Protein AF-A0A920MHI3-F1 (afdb_monomer_lite)

Secondary structure (DSSP, 8-state):
-------------EEEEEEE-SSSS-EEEEEETTS-EEE-S---TTSEEEEEEES---TTHHHHHHHHHHHHTTSTT--GGGEEEEEESS-EEEEETTEEEEEESSSSHHHHHHHHHHHHHTS---EEEE-------

Radius of gyration: 17.07 Å; chains: 1; bounding box: 38×56×60 Å

Sequence (137 aa):
MPSKLEIKIKLYEQVAEISDLRGSQPKLSVLYKNLYIAESIDASKNTLSVTIVNGPVDNGFNGEVVALFMTLSNFDDINTGSLKLTHLGTSVIGYYKDTEILFGSPIDLSTKAAAVGELLSEGSCQGTVRFVSTNSL

pLDDT: mean 90.49, std 10.78, range [35.41, 98.38]

Foldseek 3Di:
DDPDDDDDDDDFDFAEWEWEPCDPDTFTWTATLVRDIDRDPDDDLQHEYEYENDEDDDPCLSVLSSLLRVLLVVQPPDRNSQWYWYHPHQFIWIDRPQEIEGRGGSPPSNVVSNVVNVVVNVDDDHYYHYDDDPPDD

Structure (mmCIF, N/CA/C/O backbone):
data_AF-A0A920MHI3-F1
#
_entry.id   AF-A0A920MHI3-F1
#
loop_
_atom_site.group_PDB
_atom_site.id
_atom_site.type_symbol
_atom_site.label_atom_id
_atom_site.label_alt_id
_atom_site.label_comp_id
_atom_site.label_asym_id
_atom_site.label_entity_id
_atom_site.label_seq_id
_atom_site.pdbx_PDB_ins_code
_atom_site.Cartn_x
_atom_site.Cartn_y
_atom_site.Cartn_z
_atom_site.occupancy
_atom_site.B_iso_or_equiv
_atom_site.auth_seq_id
_atom_site.auth_comp_id
_atom_site.auth_asym_id
_atom_site.auth_atom_id
_atom_site.pdbx_PDB_model_num
ATOM 1 N N . MET A 1 1 ? -9.127 29.005 -42.806 1.00 57.16 1 MET A N 1
ATOM 2 C CA . MET A 1 1 ? -8.023 28.429 -42.001 1.00 57.16 1 MET A CA 1
ATOM 3 C C . MET A 1 1 ? -8.621 27.721 -40.792 1.00 57.16 1 MET A C 1
ATOM 5 O O . MET A 1 1 ? -9.550 28.288 -40.227 1.00 57.16 1 MET A O 1
ATOM 9 N N . PRO A 1 2 ? -8.159 26.520 -40.397 1.0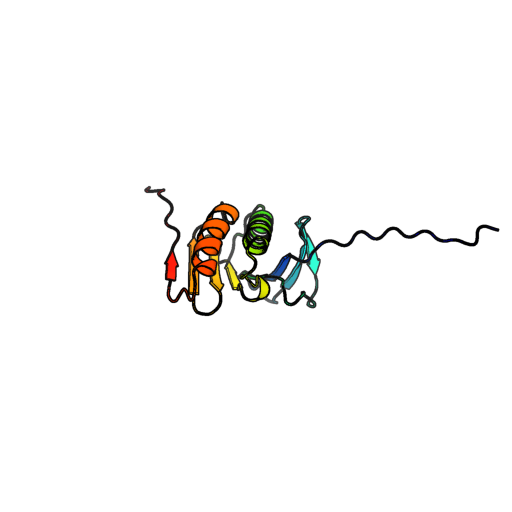0 73.31 2 PRO A N 1
ATOM 10 C CA . PRO A 1 2 ? -8.620 25.891 -39.165 1.00 73.31 2 PRO A CA 1
ATOM 11 C C . PRO A 1 2 ? -7.935 26.573 -37.971 1.00 73.31 2 PRO A C 1
ATOM 13 O O . PRO A 1 2 ? -6.713 26.648 -37.912 1.00 73.31 2 PRO A O 1
ATOM 16 N N . SER A 1 3 ? -8.728 27.119 -37.051 1.00 81.81 3 SER A N 1
ATOM 17 C CA . SER A 1 3 ? -8.274 27.928 -35.907 1.00 81.81 3 SER A CA 1
ATOM 18 C C . SER A 1 3 ? -8.480 27.232 -34.557 1.00 81.81 3 SER A C 1
ATOM 20 O O . SER A 1 3 ? -8.508 27.889 -33.518 1.00 81.81 3 SER A O 1
ATOM 22 N N . LYS A 1 4 ? -8.694 25.912 -34.563 1.00 80.31 4 LYS A N 1
ATOM 23 C CA . LYS A 1 4 ? -8.961 25.121 -33.359 1.00 80.31 4 LYS A CA 1
ATOM 24 C C . LYS A 1 4 ? -8.023 23.926 -33.284 1.00 80.31 4 LYS A C 1
ATOM 26 O O . LYS A 1 4 ? -7.896 23.174 -34.245 1.00 80.31 4 LYS A O 1
ATOM 31 N N . LEU A 1 5 ? -7.414 23.771 -32.114 1.00 84.25 5 LEU A N 1
ATOM 32 C CA . LEU A 1 5 ? -6.689 22.584 -31.693 1.00 84.25 5 LEU A CA 1
ATOM 33 C C . LEU A 1 5 ? -7.545 21.879 -30.639 1.00 84.25 5 LEU A C 1
ATOM 35 O O . LEU A 1 5 ? -7.835 22.459 -29.595 1.00 84.25 5 LEU A O 1
ATOM 39 N N . GLU A 1 6 ? -7.960 20.648 -30.917 1.00 87.00 6 GLU A N 1
ATOM 40 C CA . GLU A 1 6 ? -8.641 19.803 -29.937 1.00 87.00 6 GLU A CA 1
ATOM 41 C C . GLU A 1 6 ? -7.626 18.878 -29.265 1.00 87.00 6 GLU A C 1
ATOM 43 O O . GLU A 1 6 ? -6.955 18.090 -29.930 1.00 87.00 6 GLU A O 1
ATOM 48 N N . ILE A 1 7 ? -7.527 18.963 -27.937 1.00 87.56 7 ILE A N 1
ATOM 49 C CA . ILE A 1 7 ? -6.668 18.103 -27.117 1.00 87.56 7 ILE A CA 1
ATOM 50 C C . ILE A 1 7 ? -7.567 17.263 -26.209 1.00 87.56 7 ILE A C 1
ATOM 52 O O . ILE A 1 7 ? -8.434 17.797 -25.521 1.00 87.56 7 ILE A O 1
ATOM 56 N N . LYS A 1 8 ? -7.348 15.944 -26.184 1.00 85.62 8 LYS A N 1
ATOM 57 C CA . LYS A 1 8 ? -8.003 15.018 -25.248 1.00 85.62 8 LYS A CA 1
ATOM 58 C C . LYS A 1 8 ? -6.971 14.481 -24.267 1.00 85.62 8 LYS A C 1
ATOM 60 O O . LYS A 1 8 ? -6.075 13.742 -24.664 1.00 85.62 8 LYS A O 1
ATOM 65 N N . ILE A 1 9 ? -7.117 14.834 -22.995 1.00 83.56 9 ILE A N 1
ATOM 66 C CA . ILE A 1 9 ? -6.241 14.384 -21.909 1.00 83.56 9 ILE A CA 1
ATOM 67 C C . ILE A 1 9 ? -7.005 13.355 -21.076 1.00 83.56 9 ILE A C 1
ATOM 69 O O . ILE A 1 9 ? -8.143 13.601 -20.681 1.00 83.56 9 ILE A O 1
ATOM 73 N N . LYS A 1 10 ? -6.388 12.197 -20.819 1.00 80.69 10 LYS A N 1
ATOM 74 C CA . LYS A 1 10 ? -6.887 11.205 -19.860 1.00 80.69 10 LYS A CA 1
ATOM 75 C C . LYS A 1 10 ? -6.026 11.275 -18.610 1.00 80.69 10 LYS A C 1
ATOM 77 O O . LYS A 1 10 ? -4.827 11.027 -18.684 1.00 80.69 10 LYS A O 1
ATOM 82 N N . LEU A 1 11 ? -6.644 11.618 -17.488 1.00 82.94 11 LEU A N 1
ATOM 83 C CA . LEU A 1 11 ? -5.997 11.621 -16.184 1.00 82.94 11 LEU A CA 1
ATOM 84 C C . LEU A 1 11 ? -6.369 10.332 -15.459 1.00 82.94 11 LEU A C 1
ATOM 86 O O . LEU A 1 11 ? -7.534 9.935 -15.455 1.00 82.94 11 LEU A O 1
ATOM 90 N N . TYR A 1 12 ? -5.370 9.685 -14.873 1.00 87.31 12 TYR A N 1
ATOM 91 C CA . TYR A 1 12 ? -5.561 8.523 -14.020 1.00 87.31 12 TYR A CA 1
ATOM 92 C C . TYR A 1 12 ? -5.285 8.920 -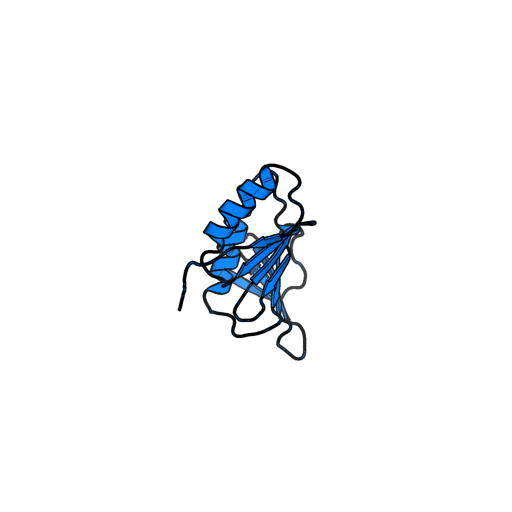12.578 1.00 87.31 12 TYR A C 1
ATOM 94 O O . TYR A 1 12 ? -4.402 9.730 -12.300 1.00 87.31 12 TYR A O 1
ATOM 102 N N . GLU A 1 13 ? -6.063 8.346 -11.672 1.00 93.19 13 GLU A N 1
ATOM 103 C CA . GLU A 1 13 ? -5.894 8.529 -10.239 1.00 93.19 13 GLU A CA 1
ATOM 104 C C . GLU A 1 13 ? -4.551 7.949 -9.784 1.00 93.19 13 GLU A C 1
ATOM 106 O O . GLU A 1 13 ? -4.177 6.838 -10.181 1.00 93.19 13 GLU A O 1
ATOM 111 N N . GLN A 1 14 ? -3.829 8.722 -8.974 1.00 95.62 14 GLN A N 1
ATOM 112 C CA . GLN A 1 14 ? -2.647 8.238 -8.276 1.00 95.62 14 GLN A CA 1
ATOM 113 C C . GLN A 1 14 ? -3.105 7.369 -7.108 1.00 95.62 14 GLN A C 1
ATOM 115 O O . GLN A 1 14 ? -3.983 7.763 -6.347 1.00 95.62 14 GLN A O 1
ATOM 120 N N . VAL A 1 15 ? -2.502 6.196 -6.983 1.00 96.94 15 VAL A N 1
ATOM 121 C CA . VAL A 1 15 ? -2.879 5.173 -6.010 1.00 96.94 15 VAL A CA 1
ATOM 122 C C . VAL A 1 15 ? -1.856 5.094 -4.890 1.00 96.94 15 VAL A C 1
ATOM 124 O O . VAL A 1 15 ? -2.225 5.138 -3.719 1.00 96.94 15 VAL A O 1
ATOM 127 N N . ALA A 1 16 ? -0.575 4.991 -5.249 1.00 97.50 16 ALA A N 1
ATOM 128 C CA . ALA A 1 16 ? 0.497 4.793 -4.287 1.00 97.50 16 ALA A CA 1
ATOM 129 C C . ALA A 1 16 ? 1.743 5.600 -4.636 1.00 97.50 16 ALA A C 1
ATOM 131 O O . ALA A 1 16 ? 2.127 5.681 -5.802 1.00 97.50 16 ALA A O 1
ATOM 132 N N . GLU A 1 17 ? 2.406 6.112 -3.610 1.00 97.06 17 GLU A N 1
ATOM 133 C CA . GLU A 1 17 ? 3.811 6.493 -3.666 1.00 97.06 17 GLU A CA 1
ATOM 134 C C . GLU A 1 17 ? 4.657 5.275 -3.285 1.00 97.06 17 GLU A C 1
ATOM 136 O O . GLU A 1 17 ? 4.478 4.706 -2.210 1.00 97.06 17 GLU A O 1
ATOM 141 N N . ILE A 1 18 ? 5.568 4.857 -4.159 1.00 97.00 18 ILE A N 1
ATOM 142 C CA . ILE A 1 18 ? 6.449 3.709 -3.950 1.00 97.00 18 ILE A CA 1
ATOM 143 C C . ILE A 1 18 ? 7.880 4.205 -3.761 1.00 97.00 18 ILE A C 1
ATOM 145 O O . ILE A 1 18 ? 8.458 4.815 -4.662 1.00 97.00 18 ILE A O 1
ATOM 149 N N . SER A 1 19 ? 8.461 3.863 -2.613 1.00 96.50 19 SER A N 1
ATOM 150 C CA . SER A 1 19 ? 9.876 4.013 -2.290 1.00 96.50 19 SER A CA 1
ATOM 151 C C . SER A 1 19 ? 10.557 2.646 -2.299 1.00 96.50 19 SER A C 1
ATOM 153 O O . SER A 1 19 ? 10.353 1.829 -1.400 1.00 96.50 19 SER A O 1
ATOM 155 N N . ASP A 1 20 ? 11.347 2.366 -3.334 1.00 96.25 20 ASP A N 1
ATOM 156 C CA . ASP A 1 20 ? 12.133 1.134 -3.436 1.00 96.25 20 ASP A CA 1
ATOM 157 C C . ASP A 1 20 ? 13.543 1.354 -2.880 1.00 96.25 20 ASP A C 1
ATOM 159 O O . ASP A 1 20 ? 14.358 2.067 -3.471 1.00 96.25 20 ASP A O 1
ATOM 163 N N . LEU A 1 21 ? 13.816 0.735 -1.730 1.00 96.44 21 LEU A N 1
ATOM 164 C CA . LEU A 1 21 ? 15.060 0.857 -0.969 1.00 96.44 21 LEU A CA 1
ATOM 165 C C . LEU A 1 21 ? 16.025 -0.313 -1.199 1.00 96.44 21 LEU A C 1
ATOM 167 O O . LEU A 1 21 ? 17.056 -0.393 -0.537 1.00 96.44 21 LEU A O 1
ATOM 171 N N . ARG A 1 22 ? 15.716 -1.238 -2.116 1.00 93.94 22 ARG A N 1
ATOM 172 C CA . ARG A 1 22 ? 16.571 -2.413 -2.377 1.00 93.94 22 ARG A CA 1
ATOM 173 C C . ARG A 1 22 ? 17.867 -2.059 -3.113 1.00 93.94 22 ARG A C 1
ATOM 175 O O . ARG A 1 22 ? 18.811 -2.845 -3.112 1.00 93.94 22 ARG A O 1
ATOM 182 N N . GLY A 1 23 ? 17.894 -0.914 -3.794 1.00 88.38 23 GLY A N 1
ATOM 183 C CA . GLY A 1 23 ? 19.069 -0.397 -4.494 1.00 88.38 23 GLY A CA 1
ATOM 184 C C . GLY A 1 23 ? 19.985 0.435 -3.594 1.00 88.38 23 GLY A C 1
ATOM 185 O O . GLY A 1 23 ? 19.611 0.845 -2.502 1.00 88.38 23 GLY A O 1
ATOM 186 N N . SER A 1 24 ? 21.184 0.751 -4.088 1.00 87.69 24 SER A N 1
ATOM 187 C CA . SER A 1 24 ? 22.105 1.680 -3.411 1.00 87.69 24 SER A CA 1
ATOM 188 C C . SER A 1 24 ? 21.566 3.112 -3.327 1.00 87.69 24 SER A C 1
ATOM 190 O O . SER A 1 24 ? 21.966 3.867 -2.444 1.00 87.69 24 SER A O 1
ATOM 192 N N . GLN A 1 25 ? 20.668 3.485 -4.241 1.00 90.50 25 GLN A N 1
ATOM 193 C CA . GLN A 1 25 ? 19.914 4.732 -4.208 1.00 90.50 25 GLN A CA 1
ATOM 194 C C . GLN A 1 25 ? 18.412 4.419 -4.182 1.00 90.50 25 GLN A C 1
ATOM 196 O O . GLN A 1 25 ? 17.962 3.631 -5.023 1.00 90.50 25 GLN A O 1
ATOM 201 N N . PRO A 1 26 ? 17.644 5.030 -3.260 1.00 91.94 26 PRO A N 1
ATOM 202 C CA . PRO A 1 26 ? 16.191 4.922 -3.241 1.00 91.94 26 PRO A CA 1
ATOM 203 C C . PRO A 1 26 ? 15.575 5.350 -4.572 1.00 91.94 26 PRO A C 1
ATOM 205 O O . PRO A 1 26 ? 15.930 6.401 -5.109 1.00 91.94 26 PRO A O 1
ATOM 208 N N . LYS A 1 27 ? 14.631 4.560 -5.088 1.00 94.19 27 LYS A N 1
ATOM 209 C CA . LYS A 1 27 ? 13.824 4.940 -6.254 1.00 94.19 27 LYS A CA 1
ATOM 210 C C . LYS A 1 27 ? 12.428 5.337 -5.805 1.00 94.19 27 LYS A C 1
ATOM 212 O O . LYS A 1 27 ? 11.748 4.542 -5.163 1.00 94.19 27 LYS A O 1
ATOM 217 N N . LEU A 1 28 ? 12.018 6.547 -6.170 1.00 95.62 28 LEU A N 1
ATOM 218 C CA . LEU A 1 28 ? 10.692 7.085 -5.884 1.00 95.62 28 LEU A CA 1
ATOM 219 C C . LEU A 1 28 ? 9.842 7.052 -7.151 1.00 95.62 28 LEU A C 1
ATOM 221 O O . LEU A 1 28 ? 10.281 7.464 -8.228 1.00 95.62 28 LEU A O 1
ATOM 225 N N . SER A 1 29 ? 8.631 6.527 -7.029 1.00 96.06 29 SER A N 1
ATOM 226 C CA . SER A 1 29 ? 7.698 6.429 -8.144 1.00 96.06 29 SER A CA 1
ATOM 227 C C . SER A 1 29 ? 6.255 6.526 -7.676 1.00 96.06 29 SER A C 1
ATOM 229 O O . SER A 1 29 ? 5.941 6.250 -6.523 1.00 96.06 29 SER A O 1
ATOM 231 N N . VAL A 1 30 ? 5.367 6.901 -8.589 1.00 97.00 30 VAL A N 1
ATOM 232 C CA . VAL A 1 30 ? 3.927 6.952 -8.356 1.00 97.00 30 VAL A CA 1
ATOM 233 C C . VAL A 1 30 ? 3.255 5.877 -9.195 1.00 97.00 30 VAL A C 1
ATOM 235 O O . VAL A 1 30 ? 3.413 5.839 -10.418 1.00 97.00 30 VAL A O 1
ATOM 238 N N . LEU A 1 31 ? 2.488 5.021 -8.526 1.00 97.12 31 LEU A N 1
ATOM 239 C CA . LEU A 1 31 ? 1.619 4.026 -9.133 1.00 97.12 31 LEU A CA 1
ATOM 240 C C . LEU A 1 31 ? 0.248 4.640 -9.398 1.00 97.12 31 LEU A C 1
ATOM 242 O O . LEU A 1 31 ? -0.378 5.208 -8.503 1.00 97.12 31 LEU A O 1
ATOM 246 N N . TYR A 1 32 ? -0.236 4.479 -10.621 1.00 96.44 32 TYR A N 1
ATOM 247 C CA . TYR A 1 32 ? -1.555 4.920 -11.052 1.00 96.44 32 TYR A CA 1
ATOM 248 C C . TYR A 1 32 ? -2.536 3.750 -11.101 1.00 96.44 32 TYR A C 1
ATOM 250 O O . TYR A 1 32 ? -2.154 2.594 -11.282 1.00 96.44 32 TYR A O 1
ATOM 258 N N . LYS A 1 33 ? -3.833 4.060 -11.021 1.00 95.88 33 LYS A N 1
ATOM 259 C CA . LYS A 1 33 ? -4.933 3.078 -11.036 1.00 95.88 33 LYS A CA 1
ATOM 260 C C . LYS A 1 33 ? -4.915 2.113 -12.227 1.00 95.88 33 LYS A C 1
ATOM 262 O O . LYS A 1 33 ? -5.401 0.994 -12.124 1.00 95.88 33 LYS A O 1
ATOM 267 N N . ASN A 1 34 ? -4.359 2.529 -13.361 1.00 95.06 34 ASN A N 1
ATOM 268 C CA . ASN A 1 34 ? -4.198 1.698 -14.557 1.00 95.06 34 ASN A CA 1
ATOM 269 C C . ASN A 1 34 ? -2.878 0.901 -14.583 1.00 95.06 34 ASN A C 1
ATOM 271 O O . ASN A 1 34 ? -2.474 0.459 -15.656 1.00 95.06 34 ASN A O 1
ATOM 275 N N . LEU A 1 35 ? -2.203 0.752 -13.439 1.00 96.12 35 LEU A N 1
ATOM 276 C CA . LEU A 1 35 ? -0.900 0.093 -13.268 1.00 96.12 35 LEU A CA 1
ATOM 277 C C . LEU A 1 35 ? 0.279 0.798 -13.946 1.00 96.12 35 LEU A C 1
ATOM 279 O O . LEU A 1 35 ? 1.387 0.264 -13.969 1.00 96.12 35 LEU A O 1
ATOM 283 N N . TYR A 1 36 ? 0.070 2.002 -14.477 1.00 94.81 36 TYR A N 1
ATOM 284 C CA . TYR A 1 36 ? 1.170 2.821 -14.961 1.00 94.81 36 TYR A CA 1
ATOM 285 C C . TYR A 1 36 ? 2.030 3.295 -13.784 1.00 94.81 36 TYR A C 1
ATOM 287 O O . TYR A 1 36 ? 1.502 3.641 -12.727 1.00 94.81 36 TYR A O 1
ATOM 295 N N . ILE A 1 37 ? 3.347 3.330 -13.982 1.00 94.81 37 ILE A N 1
ATOM 296 C CA . ILE A 1 37 ? 4.316 3.811 -12.997 1.00 94.81 37 ILE A CA 1
ATOM 297 C C . ILE A 1 37 ? 5.069 4.978 -13.619 1.00 94.81 37 ILE A C 1
ATOM 299 O O . ILE A 1 37 ? 5.624 4.848 -14.709 1.00 94.81 37 ILE A O 1
ATOM 303 N N . ALA A 1 38 ? 5.098 6.105 -12.916 1.00 93.81 38 ALA A N 1
ATOM 304 C CA . ALA A 1 38 ? 5.925 7.249 -13.277 1.00 93.81 38 ALA A CA 1
ATOM 305 C C . ALA A 1 38 ? 6.983 7.475 -12.199 1.00 93.81 38 ALA A C 1
ATOM 307 O O . ALA A 1 38 ? 6.649 7.501 -11.017 1.00 93.81 38 ALA A O 1
ATOM 308 N N . GLU A 1 39 ? 8.237 7.690 -12.590 1.00 92.56 39 GLU A N 1
ATOM 309 C CA . GLU A 1 39 ? 9.234 8.242 -11.670 1.00 92.56 39 GLU A CA 1
ATOM 310 C C . GLU A 1 39 ? 8.810 9.667 -11.298 1.00 92.56 39 GLU A C 1
ATOM 312 O O . GLU A 1 39 ? 8.629 10.522 -12.166 1.00 92.56 39 GLU A O 1
ATOM 317 N N . SER A 1 40 ? 8.557 9.899 -10.013 1.00 83.06 40 SER A N 1
ATOM 318 C CA . SER A 1 40 ? 8.081 11.178 -9.492 1.00 83.06 40 SER A CA 1
ATOM 319 C C . SER A 1 40 ? 8.261 11.210 -7.980 1.00 83.06 40 SER A C 1
ATOM 321 O O . SER A 1 40 ? 8.152 10.177 -7.319 1.00 83.06 40 SER A O 1
ATOM 323 N N . ILE A 1 41 ? 8.507 12.408 -7.455 1.00 73.44 41 ILE A N 1
ATOM 324 C CA . ILE A 1 41 ? 8.523 12.713 -6.017 1.00 73.44 41 ILE A CA 1
ATOM 325 C C . ILE A 1 41 ? 7.241 13.426 -5.559 1.00 73.44 41 ILE A C 1
ATOM 327 O O . ILE A 1 41 ? 7.076 13.698 -4.376 1.00 73.44 41 ILE A O 1
ATOM 331 N N . ASP A 1 42 ? 6.343 13.737 -6.497 1.00 82.69 42 ASP A N 1
ATOM 332 C CA . ASP A 1 42 ? 5.113 14.485 -6.247 1.00 82.69 42 ASP A CA 1
ATOM 333 C C . ASP A 1 42 ? 3.909 13.535 -6.264 1.00 82.69 42 ASP A C 1
ATOM 335 O O . ASP A 1 42 ? 3.187 13.414 -7.264 1.00 82.69 42 ASP A O 1
ATOM 339 N N . ALA A 1 43 ? 3.715 12.829 -5.151 1.00 85.81 43 ALA A N 1
ATOM 340 C CA . ALA A 1 43 ? 2.519 12.036 -4.897 1.00 85.81 43 ALA A CA 1
ATOM 341 C C . ALA A 1 43 ? 1.422 12.870 -4.212 1.00 85.81 43 ALA A C 1
ATOM 343 O O . ALA A 1 43 ? 1.678 13.751 -3.387 1.00 85.81 43 ALA A O 1
ATOM 344 N N . SER A 1 44 ? 0.164 12.594 -4.551 1.00 87.44 44 SER A N 1
ATOM 345 C CA . SER A 1 44 ? -0.994 13.182 -3.880 1.00 87.44 44 SER A CA 1
ATOM 346 C C . SER A 1 44 ? -1.054 12.741 -2.416 1.00 87.44 44 SER A C 1
ATOM 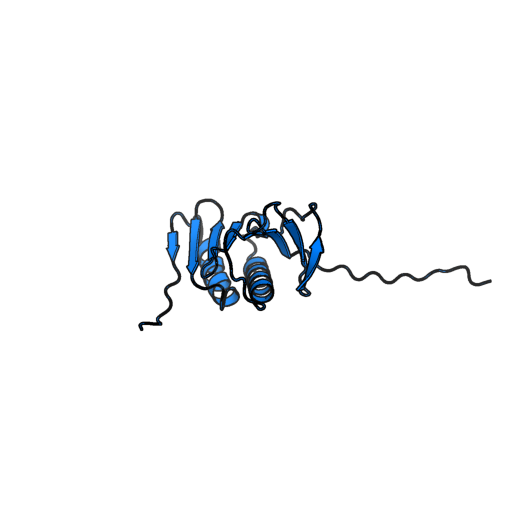348 O O . SER A 1 44 ? -0.809 11.588 -2.089 1.00 87.44 44 SER A O 1
ATOM 350 N N . LYS A 1 45 ? -1.493 13.630 -1.518 1.00 87.06 45 LYS A N 1
ATOM 351 C CA . LYS A 1 45 ? -1.628 13.325 -0.080 1.00 87.06 45 LYS A CA 1
ATOM 352 C C . LYS A 1 45 ? -2.585 12.170 0.235 1.00 87.06 45 LYS A C 1
ATOM 354 O O . LYS A 1 45 ? -2.561 11.673 1.354 1.00 87.06 45 LYS A O 1
ATOM 359 N N . ASN A 1 46 ? -3.433 11.781 -0.718 1.00 87.88 46 ASN A N 1
ATOM 360 C CA . ASN A 1 46 ? -4.405 10.702 -0.555 1.00 87.88 46 ASN A CA 1
ATOM 361 C C . ASN A 1 46 ? -3.871 9.342 -1.038 1.00 87.88 46 ASN A C 1
ATOM 363 O O . ASN A 1 46 ? -4.548 8.332 -0.850 1.00 87.88 46 ASN A O 1
ATOM 367 N N . THR A 1 47 ? -2.686 9.290 -1.655 1.00 93.25 47 THR A N 1
ATOM 368 C CA . THR A 1 47 ? -2.075 8.020 -2.063 1.00 93.25 47 THR A CA 1
ATOM 369 C C . THR A 1 47 ? -1.529 7.280 -0.860 1.00 93.25 47 THR A C 1
ATOM 371 O O . THR A 1 47 ? -0.920 7.893 0.016 1.00 93.25 47 THR A O 1
ATOM 374 N N . LEU A 1 48 ? -1.661 5.958 -0.852 1.00 95.62 48 LEU A N 1
ATOM 375 C CA . LEU A 1 48 ? -0.973 5.134 0.138 1.00 95.62 48 LEU A CA 1
ATOM 376 C C . LEU A 1 48 ? 0.550 5.225 -0.050 1.00 95.62 48 LEU A C 1
ATOM 378 O O . LEU A 1 48 ? 1.040 5.382 -1.168 1.00 95.62 48 LEU A O 1
ATOM 382 N N . SER A 1 49 ? 1.306 5.092 1.035 1.00 97.12 49 SER A N 1
ATOM 383 C CA . SER A 1 49 ? 2.768 5.009 0.960 1.00 97.12 49 SER A CA 1
ATOM 384 C C . SER A 1 49 ? 3.191 3.543 0.963 1.00 97.12 49 SER A C 1
ATOM 386 O O . SER A 1 49 ? 2.763 2.793 1.834 1.00 97.12 49 SER A O 1
ATOM 388 N N . VAL A 1 50 ? 4.026 3.116 0.018 1.00 97.88 50 VAL A N 1
ATOM 389 C CA . VAL A 1 50 ? 4.641 1.782 -0.020 1.00 97.88 50 VAL A CA 1
ATOM 390 C C . VAL A 1 50 ? 6.149 1.928 0.051 1.00 97.88 50 VAL A C 1
ATOM 392 O O . VAL A 1 50 ? 6.768 2.539 -0.812 1.00 97.88 50 VAL A O 1
ATOM 395 N N . THR A 1 51 ? 6.764 1.297 1.042 1.00 98.06 51 THR A N 1
ATOM 396 C CA . THR A 1 51 ? 8.216 1.157 1.136 1.00 98.06 51 THR A CA 1
ATOM 397 C C . THR A 1 51 ? 8.606 -0.289 0.866 1.00 98.06 51 THR A C 1
ATOM 399 O O . THR A 1 51 ? 8.174 -1.201 1.567 1.00 98.06 51 THR A O 1
ATOM 402 N N . ILE A 1 52 ? 9.442 -0.522 -0.139 1.00 97.62 52 ILE A N 1
ATOM 403 C CA . ILE A 1 52 ? 9.981 -1.844 -0.456 1.00 97.62 52 ILE A CA 1
ATOM 404 C C . ILE A 1 52 ? 11.384 -1.922 0.129 1.00 97.62 52 ILE A C 1
ATOM 406 O O . ILE A 1 52 ? 12.295 -1.247 -0.345 1.00 97.62 52 ILE A O 1
ATOM 410 N N . VAL A 1 53 ? 11.565 -2.749 1.157 1.00 96.38 53 VAL A N 1
ATOM 411 C CA . VAL A 1 53 ? 12.863 -2.892 1.838 1.00 96.38 53 VAL A CA 1
ATOM 412 C C . VAL A 1 53 ? 13.606 -4.158 1.431 1.00 96.38 53 VAL A C 1
ATOM 414 O O . VAL A 1 53 ? 14.826 -4.213 1.547 1.00 96.38 53 VAL A O 1
ATOM 417 N N . ASN A 1 54 ? 12.894 -5.179 0.948 1.00 92.50 54 ASN A N 1
ATOM 418 C CA . ASN A 1 54 ? 13.497 -6.441 0.534 1.00 92.50 54 ASN A CA 1
ATOM 419 C C . ASN A 1 54 ? 12.739 -7.075 -0.645 1.00 92.50 54 ASN A C 1
ATOM 421 O O . ASN A 1 54 ? 11.572 -6.760 -0.892 1.00 92.50 54 ASN A O 1
ATOM 425 N N . GLY A 1 55 ? 13.433 -7.927 -1.403 1.00 85.75 55 GLY A N 1
ATOM 426 C CA . GLY A 1 55 ? 12.900 -8.648 -2.561 1.00 85.75 55 GLY A CA 1
ATOM 427 C C . GLY A 1 55 ? 12.745 -10.159 -2.324 1.00 85.75 55 GLY A C 1
ATOM 428 O O . GLY A 1 55 ? 13.139 -10.648 -1.265 1.00 85.75 55 GLY A O 1
ATOM 429 N N . PRO A 1 56 ? 12.219 -10.909 -3.313 1.00 87.62 56 PRO A N 1
ATOM 430 C CA . PRO A 1 56 ? 11.686 -10.435 -4.598 1.00 87.62 56 PRO A CA 1
ATOM 431 C C . PRO A 1 56 ? 10.389 -9.624 -4.429 1.00 87.62 56 PRO A C 1
ATOM 433 O O . PRO A 1 56 ? 9.823 -9.570 -3.347 1.00 87.62 56 PRO A O 1
ATOM 436 N N . VAL A 1 57 ? 9.960 -8.927 -5.481 1.00 91.62 57 VAL A N 1
ATOM 437 C CA . VAL A 1 57 ? 8.632 -8.295 -5.543 1.00 91.62 57 VAL A CA 1
ATOM 438 C C . VAL A 1 57 ? 7.937 -8.918 -6.736 1.00 91.62 57 VAL A C 1
ATOM 440 O O . VAL A 1 57 ? 8.440 -8.799 -7.855 1.00 91.62 57 VAL A O 1
ATOM 443 N N . ASP A 1 58 ? 6.836 -9.6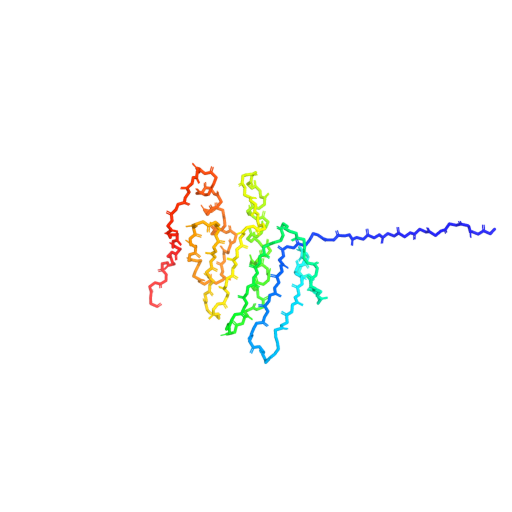17 -6.488 1.00 91.06 58 ASP A N 1
ATOM 444 C CA . ASP A 1 58 ? 6.127 -10.342 -7.535 1.00 91.06 58 ASP A CA 1
ATOM 445 C C . ASP A 1 58 ? 5.477 -9.381 -8.535 1.00 91.06 58 ASP A C 1
ATOM 447 O O . ASP A 1 58 ? 4.984 -8.313 -8.171 1.00 91.06 58 ASP A O 1
ATOM 451 N N . ASN A 1 59 ? 5.409 -9.787 -9.807 1.00 88.50 59 ASN A N 1
ATOM 452 C CA . ASN A 1 59 ? 4.827 -8.969 -10.881 1.00 88.50 59 ASN A CA 1
ATOM 453 C C . ASN A 1 59 ? 3.369 -8.546 -10.600 1.00 88.50 59 ASN A C 1
ATOM 455 O O . ASN A 1 59 ? 2.919 -7.522 -11.109 1.00 88.50 59 ASN A O 1
ATOM 459 N N . GLY A 1 60 ? 2.634 -9.324 -9.797 1.00 94.38 60 GLY A N 1
ATOM 460 C CA . GLY A 1 60 ? 1.254 -9.030 -9.401 1.00 94.38 60 GLY A CA 1
ATOM 461 C C . GLY A 1 60 ? 1.114 -7.998 -8.278 1.00 94.38 60 GLY A C 1
ATOM 462 O O . GLY A 1 60 ? 0.025 -7.461 -8.096 1.00 94.38 60 GLY A O 1
ATOM 463 N N . PHE A 1 61 ? 2.193 -7.666 -7.560 1.00 96.56 61 PHE A N 1
ATOM 464 C CA . PHE A 1 61 ? 2.126 -6.848 -6.345 1.00 96.56 61 PHE A CA 1
ATOM 465 C C . PHE A 1 61 ? 1.496 -5.469 -6.575 1.00 96.56 61 PHE A C 1
ATOM 467 O O . PHE A 1 61 ? 0.668 -5.022 -5.788 1.00 96.56 61 PHE A O 1
ATOM 474 N N . ASN A 1 62 ? 1.816 -4.802 -7.685 1.00 97.12 62 ASN A N 1
ATOM 475 C CA . ASN A 1 62 ? 1.209 -3.504 -7.993 1.00 97.12 62 ASN A CA 1
ATOM 476 C C . ASN A 1 62 ? -0.309 -3.614 -8.212 1.00 97.12 62 ASN A C 1
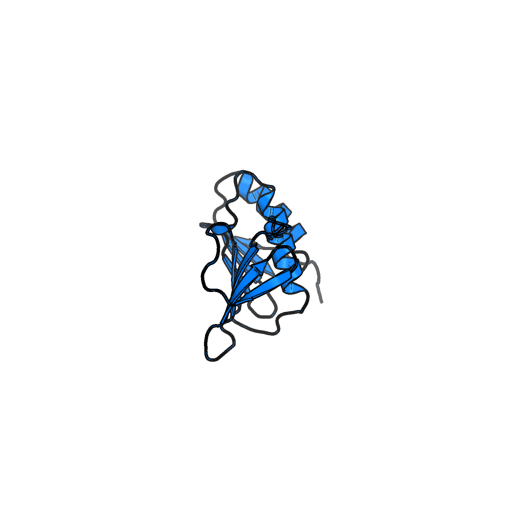ATOM 478 O O . ASN A 1 62 ? -1.049 -2.706 -7.844 1.00 97.12 62 ASN A O 1
ATOM 482 N N . GLY A 1 63 ? -0.779 -4.732 -8.774 1.00 98.12 63 GLY A N 1
ATOM 483 C CA . GLY A 1 63 ? -2.207 -5.028 -8.895 1.00 98.12 63 GLY A CA 1
ATOM 484 C C . GLY A 1 63 ? -2.875 -5.168 -7.533 1.00 98.12 63 GLY A C 1
ATOM 485 O O . GLY A 1 63 ? -3.927 -4.579 -7.303 1.00 98.12 63 GLY A O 1
ATOM 486 N N . GLU A 1 64 ? -2.218 -5.864 -6.612 1.00 98.25 64 GLU A N 1
ATOM 487 C CA . GLU A 1 64 ? -2.675 -6.038 -5.232 1.00 98.25 64 GLU A CA 1
ATOM 488 C C . GLU A 1 64 ? -2.735 -4.707 -4.470 1.00 98.25 64 GLU A C 1
ATOM 490 O O . GLU A 1 64 ? -3.713 -4.429 -3.778 1.00 98.25 64 GLU A O 1
ATOM 495 N N . VAL A 1 65 ? -1.741 -3.832 -4.654 1.00 98.25 65 VAL A N 1
ATOM 496 C CA . VAL A 1 65 ? -1.735 -2.477 -4.079 1.00 98.25 65 VAL A CA 1
ATOM 497 C C . VAL A 1 65 ? -2.892 -1.632 -4.621 1.00 98.25 65 VAL A C 1
ATOM 499 O O . VAL A 1 65 ? -3.579 -0.966 -3.845 1.00 98.25 65 VAL A O 1
ATOM 502 N N . VAL A 1 66 ? -3.151 -1.678 -5.935 1.00 98.19 66 VAL A N 1
ATOM 503 C CA . VAL A 1 66 ? -4.319 -1.006 -6.530 1.00 98.19 66 VAL A CA 1
ATOM 504 C C . VAL A 1 66 ? -5.618 -1.571 -5.973 1.00 98.19 66 VAL A C 1
ATOM 506 O O . VAL A 1 66 ? -6.509 -0.801 -5.620 1.00 98.19 66 VAL A O 1
ATOM 509 N N . ALA A 1 67 ? -5.736 -2.891 -5.858 1.00 98.25 67 ALA A N 1
ATOM 510 C CA . ALA A 1 67 ? -6.939 -3.534 -5.348 1.00 98.25 67 ALA A CA 1
ATOM 511 C C . ALA A 1 67 ? -7.209 -3.156 -3.880 1.00 98.25 67 ALA A C 1
ATOM 513 O O . ALA A 1 67 ? -8.346 -2.845 -3.522 1.00 98.25 67 ALA A O 1
ATOM 514 N N . LEU A 1 68 ? -6.162 -3.104 -3.054 1.00 98.38 68 LEU A N 1
ATOM 515 C CA . LEU A 1 68 ? -6.228 -2.635 -1.672 1.00 98.38 68 LEU A CA 1
ATOM 516 C C . LEU A 1 68 ? -6.683 -1.177 -1.584 1.00 98.38 68 LEU A C 1
ATOM 518 O O . LEU A 1 68 ? -7.627 -0.885 -0.853 1.00 98.38 68 LEU A O 1
ATOM 522 N N . PHE A 1 69 ? -6.055 -0.279 -2.353 1.00 97.62 69 PHE A N 1
ATOM 523 C CA . PHE A 1 69 ? -6.431 1.136 -2.392 1.00 97.62 69 PHE A CA 1
ATOM 524 C C . PHE A 1 69 ? -7.900 1.299 -2.757 1.00 97.62 69 PHE A C 1
ATOM 526 O O . PHE A 1 69 ? -8.664 1.873 -1.994 1.00 97.62 69 PHE A O 1
ATOM 533 N N . MET A 1 70 ? -8.302 0.711 -3.887 1.00 97.44 70 MET A N 1
ATOM 534 C CA . MET A 1 70 ? -9.666 0.807 -4.395 1.00 97.44 70 MET A CA 1
ATOM 535 C C . MET A 1 70 ? -10.695 0.269 -3.402 1.00 97.44 70 MET A C 1
ATOM 537 O O . MET A 1 70 ? -11.807 0.783 -3.351 1.00 97.44 70 MET A O 1
ATOM 541 N N . THR A 1 71 ? -10.340 -0.762 -2.632 1.00 97.75 71 THR A N 1
ATOM 542 C CA . THR A 1 71 ? -11.228 -1.329 -1.615 1.00 97.75 71 THR A CA 1
ATOM 543 C C . THR A 1 71 ? -11.381 -0.379 -0.431 1.00 97.75 71 THR A C 1
ATOM 545 O O . THR A 1 71 ? -12.506 -0.077 -0.048 1.00 97.75 71 THR A O 1
ATOM 548 N N . LEU A 1 72 ? -10.275 0.139 0.114 1.00 96.06 72 LEU A N 1
ATOM 549 C CA . LEU A 1 72 ? -10.303 1.069 1.248 1.00 96.06 72 LEU A CA 1
ATOM 550 C C . LEU A 1 72 ? -10.940 2.416 0.895 1.00 96.06 72 LEU A C 1
ATOM 552 O O . LEU A 1 72 ? -11.625 2.994 1.729 1.00 96.06 72 LEU A O 1
ATOM 556 N N . SER A 1 73 ? -10.774 2.892 -0.341 1.00 94.88 73 SER A N 1
ATOM 557 C CA . SER A 1 73 ? -11.399 4.131 -0.820 1.00 94.88 73 SER A CA 1
ATOM 558 C C . SER A 1 73 ? -12.929 4.075 -0.882 1.00 94.88 73 SER A C 1
ATOM 560 O O . SER A 1 73 ? -13.548 5.119 -1.061 1.00 94.88 73 SER A O 1
ATOM 562 N N . ASN A 1 74 ? -13.549 2.896 -0.750 1.00 95.50 74 ASN A N 1
ATOM 563 C CA . ASN A 1 74 ? -15.008 2.770 -0.664 1.00 95.50 74 ASN A CA 1
ATOM 564 C C . ASN A 1 74 ? -15.556 3.009 0.755 1.00 95.50 74 ASN A C 1
ATOM 566 O O . ASN A 1 74 ? -16.771 3.009 0.930 1.00 95.50 74 ASN A O 1
ATOM 570 N N . PHE A 1 75 ? -14.689 3.175 1.757 1.00 93.81 75 PHE A N 1
ATOM 571 C CA . PHE A 1 75 ? -15.083 3.461 3.134 1.00 93.81 75 PHE A CA 1
ATOM 572 C C . PHE A 1 75 ? -14.921 4.959 3.414 1.00 93.81 75 PHE A C 1
ATOM 574 O O . PHE A 1 75 ? -13.806 5.479 3.383 1.00 93.81 75 PHE A O 1
ATOM 581 N N . ASP A 1 76 ? -16.024 5.643 3.728 1.00 89.88 76 ASP A N 1
ATOM 582 C CA . ASP A 1 76 ? -16.055 7.108 3.886 1.00 89.88 76 ASP A CA 1
ATOM 583 C C . ASP A 1 76 ? -15.115 7.628 4.997 1.00 89.88 76 ASP A C 1
ATOM 585 O O . ASP A 1 76 ? -14.531 8.705 4.871 1.00 89.88 76 ASP A O 1
ATOM 589 N N . ASP A 1 77 ? -14.915 6.846 6.063 1.00 88.31 77 ASP A N 1
ATOM 590 C CA . ASP A 1 77 ? -14.100 7.224 7.230 1.00 88.31 77 ASP A CA 1
ATOM 591 C C . ASP A 1 77 ? -12.608 6.849 7.104 1.00 88.31 77 ASP A C 1
ATOM 593 O O . ASP A 1 77 ? -11.809 7.055 8.032 1.00 88.31 77 ASP A O 1
ATOM 597 N N . ILE A 1 78 ? -12.200 6.299 5.955 1.00 90.94 78 ILE A N 1
ATOM 598 C CA . ILE A 1 78 ? -10.828 5.847 5.722 1.00 90.94 78 ILE A CA 1
ATOM 599 C C . ILE A 1 78 ? -10.075 6.827 4.830 1.00 90.94 78 ILE A C 1
ATOM 601 O O . ILE A 1 78 ? -10.337 6.980 3.641 1.00 90.94 78 ILE A O 1
ATOM 605 N N . ASN A 1 79 ? -9.034 7.440 5.396 1.00 92.62 79 ASN A N 1
ATOM 606 C CA . ASN A 1 79 ? -8.076 8.225 4.629 1.00 92.62 79 ASN A CA 1
ATOM 607 C C . ASN A 1 79 ? -6.912 7.335 4.175 1.00 92.62 79 ASN A C 1
ATOM 609 O O . ASN A 1 79 ? -5.941 7.161 4.914 1.00 92.62 79 ASN A O 1
ATOM 613 N N . THR A 1 80 ? -6.961 6.830 2.943 1.00 93.81 80 THR A N 1
ATOM 614 C CA . THR A 1 80 ? -5.906 5.984 2.351 1.00 93.81 80 THR A CA 1
ATOM 615 C C . THR A 1 80 ? -4.504 6.592 2.421 1.00 93.81 80 THR A C 1
ATOM 617 O O . THR A 1 80 ? -3.536 5.853 2.572 1.00 93.81 80 THR A O 1
ATOM 620 N N . GLY A 1 81 ? -4.378 7.923 2.417 1.00 94.62 81 GLY A N 1
ATOM 621 C CA . GLY A 1 81 ? -3.096 8.619 2.576 1.00 94.62 81 GLY A CA 1
ATOM 622 C C . GLY A 1 81 ? -2.426 8.433 3.941 1.00 94.62 81 GLY A C 1
ATOM 623 O O . GLY A 1 81 ? -1.234 8.678 4.103 1.00 94.62 81 GLY A O 1
ATOM 624 N N . SER A 1 82 ? -3.182 7.981 4.945 1.00 94.31 82 SER A N 1
ATOM 625 C CA . SER A 1 82 ? -2.653 7.641 6.271 1.00 94.31 82 SER A CA 1
ATOM 626 C C . SER A 1 82 ? -2.131 6.204 6.357 1.00 94.31 82 SER A C 1
ATOM 628 O O . SER A 1 82 ? -1.533 5.846 7.373 1.00 94.31 82 SER A O 1
ATOM 630 N N . LEU A 1 83 ? -2.356 5.383 5.325 1.00 96.25 83 LEU A N 1
ATOM 631 C CA . LEU A 1 83 ? -1.887 4.006 5.279 1.00 96.25 83 LEU A CA 1
ATOM 632 C C . LEU A 1 83 ? -0.459 3.940 4.733 1.00 96.25 83 LEU A C 1
ATOM 634 O O . LEU A 1 83 ? -0.171 4.372 3.614 1.00 96.25 83 LEU A O 1
ATOM 638 N N . LYS A 1 84 ? 0.427 3.339 5.524 1.00 97.69 84 LYS A N 1
ATOM 639 C CA . LYS A 1 84 ? 1.818 3.071 5.154 1.00 97.69 84 LYS A CA 1
ATOM 640 C C . LYS A 1 84 ? 2.037 1.572 5.072 1.00 97.69 84 LYS A C 1
ATOM 642 O O . LYS A 1 84 ? 1.770 0.879 6.044 1.00 97.69 84 LYS A O 1
ATOM 647 N N . LEU A 1 85 ? 2.531 1.081 3.948 1.00 98.25 85 LEU A N 1
ATOM 648 C CA . LEU A 1 85 ? 2.858 -0.317 3.707 1.00 98.25 85 LEU A CA 1
ATOM 649 C C . LEU A 1 85 ? 4.375 -0.499 3.635 1.00 98.25 85 LEU A C 1
ATOM 651 O O . LEU A 1 85 ? 5.075 0.296 3.014 1.00 98.25 85 LEU A O 1
ATOM 655 N N . THR A 1 86 ? 4.866 -1.591 4.204 1.00 98.31 86 THR A N 1
ATOM 656 C CA . THR A 1 86 ? 6.253 -2.042 4.106 1.00 98.31 86 THR A CA 1
ATOM 657 C C . THR A 1 86 ? 6.274 -3.441 3.508 1.00 98.31 86 THR A C 1
ATOM 659 O O . THR A 1 86 ? 5.734 -4.375 4.100 1.00 98.31 86 THR A O 1
ATOM 662 N N . HIS A 1 87 ? 6.909 -3.595 2.348 1.00 97.69 87 HIS A N 1
ATOM 663 C CA . HIS A 1 87 ? 7.105 -4.877 1.679 1.00 97.69 87 HIS A CA 1
ATOM 664 C C .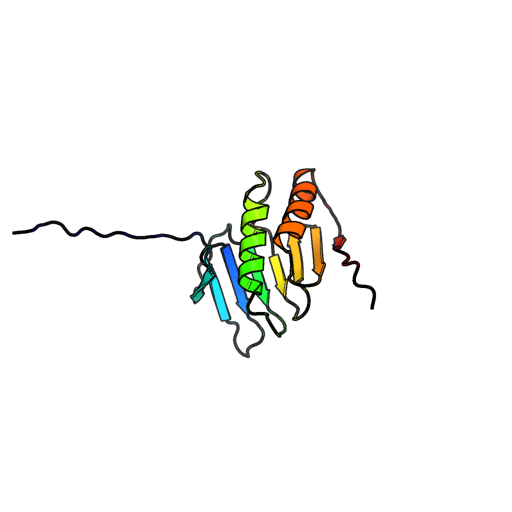 HIS A 1 87 ? 8.463 -5.483 2.058 1.00 97.69 87 HIS A C 1
ATOM 666 O O . HIS A 1 87 ? 9.521 -4.931 1.740 1.00 97.69 87 HIS A O 1
ATOM 672 N N . LEU A 1 88 ? 8.426 -6.642 2.714 1.00 95.44 88 LEU A N 1
ATOM 673 C CA . LEU A 1 88 ? 9.573 -7.359 3.285 1.00 95.44 88 LEU A CA 1
ATOM 674 C C . LEU A 1 88 ? 10.072 -8.520 2.405 1.00 95.44 88 LEU A C 1
ATOM 676 O O . LEU A 1 88 ? 10.877 -9.334 2.852 1.00 95.44 88 LEU A O 1
ATOM 680 N N . GLY A 1 89 ? 9.605 -8.610 1.160 1.00 92.81 89 GLY A N 1
ATOM 681 C CA . GLY A 1 89 ? 9.985 -9.641 0.187 1.00 92.81 89 GLY A CA 1
ATOM 682 C C . GLY A 1 89 ? 8.925 -10.733 0.071 1.00 92.81 89 GLY A C 1
ATOM 683 O O . GLY A 1 89 ? 8.387 -10.956 -1.002 1.00 92.81 89 GLY A O 1
ATOM 684 N N . THR A 1 90 ? 8.560 -11.366 1.185 1.00 92.38 90 THR A N 1
ATOM 685 C CA . THR A 1 90 ? 7.503 -12.401 1.219 1.00 92.38 90 THR A CA 1
ATOM 686 C C . THR A 1 90 ? 6.267 -11.979 2.004 1.00 92.38 90 THR A C 1
ATOM 688 O O . THR A 1 90 ? 5.285 -12.718 2.069 1.00 92.38 90 THR A O 1
ATOM 691 N N . SER A 1 91 ? 6.307 -10.805 2.630 1.00 95.06 91 SER A N 1
ATOM 692 C CA . SER A 1 91 ? 5.210 -10.301 3.440 1.00 95.06 91 SER A CA 1
ATOM 693 C C . SER A 1 91 ? 5.076 -8.788 3.361 1.00 95.06 91 SER A C 1
ATOM 695 O O . SER A 1 91 ? 6.029 -8.071 3.049 1.00 95.06 91 SER A O 1
ATOM 697 N N . VAL A 1 92 ? 3.872 -8.313 3.661 1.00 97.56 92 VAL A N 1
ATOM 698 C CA . VAL A 1 92 ? 3.537 -6.899 3.789 1.00 97.56 92 VAL A CA 1
ATOM 699 C C . VAL A 1 92 ? 3.049 -6.627 5.203 1.00 97.56 92 VAL A C 1
ATOM 701 O O . VAL A 1 92 ? 2.245 -7.373 5.769 1.00 97.56 92 VAL A O 1
ATOM 704 N N . ILE A 1 93 ? 3.545 -5.533 5.764 1.00 97.81 93 ILE A N 1
ATOM 705 C CA . ILE A 1 93 ? 3.048 -4.940 7.002 1.00 97.81 93 ILE A CA 1
ATOM 706 C C . ILE A 1 93 ? 2.470 -3.577 6.649 1.00 97.81 93 ILE A C 1
ATOM 708 O O . ILE A 1 93 ? 3.066 -2.845 5.868 1.00 97.81 93 ILE A O 1
ATOM 712 N N . GLY A 1 94 ? 1.313 -3.245 7.202 1.00 97.50 94 GLY A N 1
ATOM 713 C CA . GLY A 1 94 ? 0.692 -1.939 7.092 1.00 97.50 94 GLY A CA 1
ATOM 714 C C . GLY A 1 94 ? 0.599 -1.239 8.438 1.00 97.50 94 GLY A C 1
ATOM 715 O O . GLY A 1 94 ? 0.503 -1.888 9.473 1.00 97.50 94 GLY A O 1
ATOM 716 N N . TYR A 1 95 ? 0.572 0.084 8.411 1.00 96.31 95 TYR A N 1
ATOM 717 C CA . TYR A 1 95 ? 0.273 0.921 9.563 1.00 96.31 95 TYR A CA 1
ATOM 718 C C . TYR A 1 95 ? -0.767 1.956 9.162 1.00 96.31 95 TYR A C 1
ATOM 720 O O . TYR A 1 95 ? -0.554 2.716 8.214 1.00 96.31 95 TYR A O 1
ATOM 728 N N . TYR A 1 96 ? -1.878 1.986 9.892 1.00 94.25 96 TYR A N 1
ATOM 729 C CA . TYR A 1 96 ? -2.910 3.007 9.769 1.00 94.25 96 TYR A CA 1
ATOM 730 C C . TYR A 1 96 ? -3.128 3.643 11.139 1.00 94.25 96 TYR A C 1
ATOM 732 O O . TYR A 1 96 ? -3.675 3.008 12.041 1.00 94.25 96 TYR A O 1
ATOM 740 N N . LYS A 1 97 ? -2.685 4.896 11.306 1.00 89.69 97 LYS A N 1
ATOM 741 C CA . LYS A 1 97 ? -2.648 5.571 12.618 1.00 89.69 97 LYS A CA 1
ATOM 742 C C . LYS A 1 97 ? -1.920 4.680 13.648 1.00 89.69 97 LYS A C 1
ATOM 744 O O . LYS A 1 97 ? -0.777 4.307 13.400 1.00 89.69 97 LYS A O 1
ATOM 749 N N . ASP A 1 98 ? -2.585 4.307 14.740 1.00 89.31 98 ASP A N 1
ATOM 750 C CA . ASP A 1 98 ? -2.039 3.476 15.823 1.00 89.31 98 ASP A CA 1
ATOM 751 C C . ASP A 1 98 ? -2.328 1.969 15.647 1.00 89.31 98 ASP A C 1
ATOM 753 O O . ASP A 1 98 ? -2.151 1.182 16.579 1.00 89.31 98 ASP A O 1
ATOM 757 N N . THR A 1 99 ? -2.810 1.555 14.469 1.00 92.88 99 THR A N 1
ATOM 758 C CA . THR A 1 99 ? -3.069 0.146 14.139 1.00 92.88 99 THR A CA 1
ATOM 759 C C . THR A 1 99 ? -1.959 -0.418 13.260 1.00 92.88 99 THR A C 1
ATOM 761 O O . THR A 1 99 ? -1.720 0.072 12.153 1.00 92.88 99 THR A O 1
ATOM 764 N N . GLU A 1 100 ? -1.320 -1.488 13.726 1.00 96.38 100 GLU A N 1
ATOM 765 C CA . GLU A 1 100 ? -0.443 -2.335 12.919 1.00 96.38 100 GLU A CA 1
ATOM 766 C C . GLU A 1 100 ? -1.269 -3.426 12.230 1.00 96.38 100 GLU A C 1
ATOM 768 O O . GLU A 1 100 ? -2.084 -4.102 12.855 1.00 96.38 100 GLU A O 1
ATOM 773 N N . ILE A 1 101 ? -1.044 -3.632 10.937 1.00 97.06 101 ILE A N 1
ATOM 774 C CA . ILE A 1 101 ? -1.762 -4.605 10.119 1.00 97.06 101 ILE A CA 1
ATOM 775 C C . ILE A 1 101 ? -0.748 -5.557 9.497 1.00 97.06 101 ILE A C 1
ATOM 777 O O . ILE A 1 101 ? -0.023 -5.226 8.562 1.00 97.06 101 ILE A O 1
ATOM 781 N N . LEU A 1 102 ? -0.704 -6.783 9.991 1.00 97.06 102 LEU A N 1
ATOM 782 C CA . LEU A 1 102 ? 0.145 -7.840 9.466 1.00 97.06 102 LEU A CA 1
ATOM 783 C C . LEU A 1 102 ? -0.615 -8.561 8.346 1.00 97.06 102 LEU A C 1
ATOM 785 O O . LEU A 1 102 ? -1.313 -9.548 8.591 1.00 97.06 102 LEU A O 1
ATOM 789 N N . PHE A 1 103 ? -0.492 -8.050 7.115 1.00 96.44 103 PHE A N 1
ATOM 790 C CA . PHE A 1 103 ? -1.141 -8.618 5.925 1.00 96.44 103 PHE A CA 1
ATOM 791 C C . PHE A 1 103 ? -0.594 -10.002 5.548 1.00 96.44 103 PHE A C 1
ATOM 793 O O . PHE A 1 103 ? -1.284 -10.778 4.881 1.00 96.44 103 PHE A O 1
ATOM 800 N N . GLY A 1 104 ? 0.636 -10.324 5.962 1.00 95.12 104 GLY A N 1
ATOM 801 C CA . GLY A 1 104 ? 1.310 -11.556 5.556 1.00 95.12 104 GLY A CA 1
ATOM 802 C C . GLY A 1 104 ? 1.648 -11.511 4.067 1.00 95.12 104 GLY A C 1
ATOM 803 O O . GLY A 1 104 ? 2.059 -10.463 3.578 1.00 95.12 104 GLY A O 1
ATOM 804 N N . SER A 1 105 ? 1.483 -12.628 3.355 1.00 94.25 105 SER A N 1
ATOM 805 C CA . SER A 1 105 ? 1.762 -12.703 1.911 1.00 94.25 105 SER A CA 1
ATOM 806 C C . SER A 1 105 ? 1.021 -11.605 1.121 1.00 94.25 105 SER A C 1
ATOM 808 O O . SER A 1 105 ? -0.160 -11.370 1.413 1.00 94.25 105 SER A O 1
ATOM 810 N N . PRO A 1 106 ? 1.667 -10.941 0.139 1.00 94.00 106 PRO A N 1
ATOM 811 C CA . PRO A 1 106 ? 1.084 -9.867 -0.673 1.00 94.00 106 PRO A CA 1
ATOM 812 C C . PRO A 1 106 ? 0.101 -10.392 -1.735 1.00 94.00 106 PRO A C 1
ATOM 814 O O . PRO A 1 106 ? 0.228 -10.088 -2.914 1.00 94.00 106 PRO A O 1
ATOM 817 N N . ILE A 1 107 ? -0.864 -11.202 -1.309 1.00 93.81 107 ILE A N 1
ATOM 818 C CA . ILE A 1 107 ? -1.941 -11.766 -2.126 1.00 93.81 107 ILE A CA 1
ATOM 819 C C . ILE A 1 107 ? -3.286 -11.487 -1.460 1.00 93.81 107 ILE A C 1
ATOM 821 O O . ILE A 1 107 ? -3.354 -11.376 -0.224 1.00 93.81 107 ILE A O 1
ATOM 825 N N . ASP A 1 108 ? -4.337 -11.411 -2.275 1.00 95.44 108 ASP A N 1
ATOM 826 C CA . ASP A 1 108 ? -5.717 -11.149 -1.860 1.00 95.44 108 ASP A CA 1
ATOM 827 C C . ASP A 1 108 ? -5.841 -9.892 -0.980 1.00 95.44 108 ASP A C 1
ATOM 829 O O . ASP A 1 108 ? -6.619 -9.843 -0.020 1.00 95.44 108 ASP A O 1
ATOM 833 N N . LEU A 1 109 ? -5.043 -8.860 -1.272 1.00 97.12 109 LEU A N 1
ATOM 834 C CA . LEU A 1 109 ? -4.999 -7.634 -0.483 1.00 97.12 109 LEU A CA 1
ATOM 835 C C . LEU A 1 109 ? -6.324 -6.869 -0.532 1.00 97.12 109 LEU A C 1
ATOM 837 O O . LEU A 1 109 ? -6.621 -6.165 0.426 1.00 97.12 109 LEU A O 1
ATOM 841 N N . SER A 1 110 ? -7.152 -7.040 -1.568 1.00 97.44 110 SER A N 1
ATOM 842 C CA . SER A 1 110 ? -8.529 -6.519 -1.588 1.00 97.44 110 SER A CA 1
ATOM 843 C C . SER A 1 110 ? -9.403 -7.155 -0.508 1.00 97.44 110 SER A C 1
ATOM 845 O O . SER A 1 110 ? -10.045 -6.448 0.261 1.00 97.44 110 SER A O 1
ATOM 847 N N . THR A 1 111 ? -9.391 -8.483 -0.383 1.00 96.62 111 THR A N 1
ATOM 848 C CA . THR A 1 111 ? -10.151 -9.207 0.647 1.00 96.62 111 THR A CA 1
ATOM 849 C C . THR A 1 111 ? -9.699 -8.795 2.045 1.00 96.62 111 THR A C 1
ATOM 851 O O . THR A 1 111 ? -10.519 -8.524 2.921 1.00 96.62 111 THR A O 1
ATOM 854 N N . LYS A 1 112 ? -8.382 -8.685 2.253 1.00 96.94 112 LYS A N 1
ATOM 855 C CA . LYS A 1 112 ? -7.818 -8.222 3.529 1.00 96.94 112 LYS A CA 1
ATOM 856 C C . LYS A 1 112 ? -8.173 -6.760 3.803 1.00 96.94 112 LYS A C 1
ATOM 858 O O . LYS A 1 112 ? -8.480 -6.406 4.937 1.00 96.94 112 LYS A O 1
ATOM 863 N N . ALA A 1 113 ? -8.168 -5.922 2.770 1.00 96.75 113 ALA A N 1
ATOM 864 C CA . ALA A 1 113 ? -8.569 -4.527 2.857 1.00 96.75 113 ALA A CA 1
ATOM 865 C C . ALA A 1 113 ? -10.046 -4.357 3.212 1.00 96.75 113 ALA A C 1
ATOM 867 O O . ALA A 1 113 ? -10.348 -3.469 3.993 1.00 96.75 113 ALA A O 1
ATOM 868 N N . ALA A 1 114 ? -10.949 -5.198 2.702 1.00 96.62 114 ALA A N 1
ATOM 869 C CA . ALA A 1 114 ? -12.363 -5.145 3.073 1.00 96.62 114 ALA A CA 1
ATOM 870 C C . ALA A 1 114 ? -12.552 -5.412 4.575 1.00 96.62 114 ALA A C 1
ATOM 872 O O . ALA A 1 114 ? -13.175 -4.612 5.265 1.00 96.62 114 ALA A O 1
ATOM 873 N N . ALA A 1 115 ? -11.915 -6.465 5.099 1.00 94.38 115 ALA A N 1
ATOM 874 C CA . ALA A 1 115 ? -11.975 -6.801 6.523 1.00 94.38 115 ALA A CA 1
ATOM 875 C C . ALA A 1 115 ? -11.331 -5.726 7.420 1.00 94.38 115 ALA A C 1
ATOM 877 O O . ALA A 1 115 ? -11.868 -5.377 8.468 1.00 94.38 115 ALA A O 1
ATOM 878 N N . VAL A 1 116 ? -10.180 -5.178 7.010 1.00 93.75 116 VAL A N 1
ATOM 879 C CA . VAL A 1 116 ? -9.556 -4.038 7.704 1.00 93.75 116 VAL A CA 1
ATOM 880 C C . VAL A 1 116 ? -10.447 -2.806 7.623 1.00 93.75 116 VAL A C 1
ATOM 882 O O . VAL A 1 116 ? -10.556 -2.082 8.602 1.00 93.75 116 VAL A O 1
ATOM 885 N N . GLY A 1 117 ? -11.069 -2.558 6.474 1.00 94.06 117 GLY A N 1
ATOM 886 C CA . GLY A 1 117 ? -11.912 -1.396 6.250 1.00 94.06 117 GLY A CA 1
ATOM 887 C C . GLY A 1 117 ? -13.104 -1.377 7.197 1.00 94.06 117 GLY A C 1
ATOM 888 O O . GLY A 1 117 ? -13.289 -0.401 7.915 1.00 94.06 117 GLY A O 1
ATOM 889 N N . GLU A 1 118 ? -13.827 -2.494 7.287 1.00 92.12 118 GLU A N 1
ATOM 890 C CA . GLU A 1 118 ? -14.923 -2.674 8.247 1.00 92.12 118 GLU A CA 1
ATOM 891 C C . GLU A 1 118 ? -14.450 -2.420 9.686 1.00 92.12 118 GLU A C 1
ATOM 893 O O . GLU A 1 118 ? -15.015 -1.582 10.388 1.00 92.12 118 GLU A O 1
ATOM 898 N N . LEU A 1 119 ? -13.341 -3.049 10.092 1.00 90.00 119 LEU A N 1
ATOM 899 C CA . LEU A 1 119 ? -12.773 -2.890 11.433 1.00 90.00 119 LEU A CA 1
ATOM 900 C C . LEU A 1 119 ? -12.380 -1.436 11.752 1.00 90.00 119 LEU A C 1
ATOM 902 O O . LEU A 1 119 ? -12.586 -0.962 12.869 1.00 90.00 119 LEU A O 1
ATOM 906 N N . LEU A 1 120 ? -11.771 -0.734 10.794 1.00 88.69 120 LEU A N 1
ATOM 907 C CA . LEU A 1 120 ? -11.330 0.652 10.963 1.00 88.69 120 LEU A CA 1
ATOM 908 C C . LEU A 1 120 ? -12.502 1.642 10.953 1.00 88.69 120 LEU A C 1
ATOM 910 O O . LEU A 1 120 ? -12.394 2.703 11.568 1.00 88.69 120 LEU A O 1
ATOM 914 N N . SER A 1 121 ? -13.602 1.313 10.272 1.00 87.19 121 SER A N 1
ATOM 915 C CA . SER A 1 121 ? -14.824 2.122 10.240 1.00 87.19 121 SER A CA 1
ATOM 916 C C . SER A 1 121 ? -15.654 2.013 11.523 1.00 87.19 121 SER A C 1
ATOM 918 O O . SER A 1 121 ? -16.353 2.957 11.876 1.00 87.19 121 SER A O 1
ATOM 920 N N . GLU A 1 122 ? -15.558 0.910 12.267 1.00 81.94 122 GLU A N 1
ATOM 921 C CA . GLU A 1 122 ? -16.314 0.707 13.514 1.00 81.94 122 GLU A CA 1
ATOM 922 C C . GLU A 1 122 ? -15.775 1.503 14.728 1.00 81.94 122 GLU A C 1
ATOM 924 O O . GLU A 1 122 ? -16.417 1.528 15.781 1.00 81.94 122 GLU A O 1
ATOM 929 N N . GLY A 1 123 ? -14.633 2.198 14.613 1.00 69.38 123 GLY A N 1
ATOM 930 C CA . GLY A 1 123 ? -14.112 3.095 15.655 1.00 69.38 123 GLY A CA 1
ATOM 931 C C . GLY A 1 123 ? -12.586 3.088 15.799 1.00 69.38 123 GLY A C 1
ATOM 932 O O . GLY A 1 123 ? -11.854 2.698 14.892 1.00 69.38 123 GLY A O 1
ATOM 933 N N . SER A 1 124 ? -12.067 3.552 16.948 1.00 65.94 124 SER A N 1
ATOM 934 C CA . SER A 1 124 ? -10.618 3.609 17.205 1.00 65.94 124 SER A CA 1
ATOM 935 C C . SER A 1 124 ? -10.042 2.212 17.455 1.00 65.94 124 SER A C 1
ATOM 937 O O . SER A 1 124 ? -9.839 1.804 18.601 1.00 65.94 124 SER A O 1
ATOM 939 N N . CYS A 1 125 ? -9.773 1.472 16.383 1.00 69.38 125 CYS A N 1
ATOM 940 C CA . CYS A 1 125 ? -8.948 0.280 16.469 1.00 69.38 125 CYS A CA 1
ATOM 941 C C . CYS A 1 125 ? -7.541 0.688 16.945 1.00 69.38 125 CYS A C 1
ATOM 943 O O . CYS A 1 125 ? -6.920 1.602 16.397 1.00 69.38 125 CYS A O 1
ATOM 945 N N . GLN A 1 126 ? -7.068 0.052 18.014 1.00 82.81 126 GLN A N 1
ATOM 946 C CA . GLN A 1 126 ? -5.708 0.189 18.527 1.00 82.81 126 GLN A CA 1
ATOM 947 C C . GLN A 1 126 ? -5.124 -1.211 18.701 1.00 82.81 126 GLN A C 1
ATOM 949 O O . GLN A 1 126 ? -5.806 -2.112 19.193 1.00 82.81 126 GLN A O 1
ATOM 954 N N . GLY A 1 127 ? -3.859 -1.392 18.316 1.00 87.88 127 GLY A N 1
ATOM 955 C CA . GLY A 1 127 ? -3.154 -2.669 18.434 1.00 87.88 127 GLY A CA 1
ATOM 956 C C . GLY A 1 127 ? -2.825 -3.308 17.086 1.00 87.88 127 GLY A C 1
ATOM 957 O O . GLY A 1 127 ? -2.572 -2.611 16.105 1.00 87.88 127 GLY A O 1
ATOM 958 N N . THR A 1 128 ? -2.783 -4.641 17.054 1.00 94.12 128 THR A N 1
ATOM 959 C CA . THR A 1 128 ? -2.305 -5.409 15.896 1.00 94.12 128 THR A CA 1
ATOM 960 C C . THR A 1 128 ? -3.414 -6.274 15.304 1.00 94.12 128 THR A C 1
ATOM 962 O O . THR A 1 128 ? -3.939 -7.168 15.967 1.00 94.12 128 THR A O 1
ATOM 965 N N . VAL A 1 129 ? -3.708 -6.073 14.020 1.00 93.62 129 VAL A N 1
ATOM 966 C CA . VAL A 1 129 ? -4.526 -6.971 13.196 1.00 93.62 129 VAL A CA 1
ATOM 967 C C . VAL A 1 129 ? -3.595 -7.937 12.481 1.00 93.62 129 VAL A C 1
ATOM 969 O O . VAL A 1 129 ? -2.652 -7.515 11.817 1.00 93.62 129 VAL A O 1
ATOM 972 N N . ARG A 1 130 ? -3.843 -9.244 12.586 1.00 94.88 130 ARG A N 1
ATOM 973 C CA . ARG A 1 130 ? -3.032 -10.260 11.905 1.00 94.88 130 ARG A CA 1
ATOM 974 C C . ARG A 1 130 ? -3.899 -11.139 11.025 1.00 94.88 130 ARG A C 1
ATOM 976 O O . ARG A 1 130 ? -4.745 -11.874 11.524 1.00 94.88 130 ARG A O 1
ATOM 983 N N . PHE A 1 131 ? -3.610 -11.129 9.729 1.00 93.69 131 PHE A N 1
ATOM 984 C CA . PHE A 1 131 ? -4.173 -12.101 8.806 1.00 93.69 131 PHE A CA 1
ATOM 985 C C . PHE A 1 131 ? -3.426 -13.423 8.942 1.00 93.69 131 PHE A C 1
ATOM 987 O O . PHE A 1 131 ? -2.205 -13.488 8.786 1.00 93.69 131 PHE A O 1
ATOM 994 N N . VAL A 1 132 ? -4.170 -14.481 9.247 1.00 87.00 132 VAL A N 1
ATOM 995 C CA . VAL A 1 132 ? -3.655 -15.848 9.324 1.00 87.00 132 VAL A CA 1
ATOM 996 C C . VAL A 1 132 ? -4.144 -16.623 8.107 1.00 87.00 132 VAL A C 1
ATOM 998 O O . VAL A 1 132 ? -5.341 -16.800 7.906 1.00 87.00 132 VAL A O 1
ATOM 1001 N N . SER A 1 133 ? -3.217 -17.063 7.262 1.00 72.56 133 SER A N 1
ATOM 1002 C CA . SER A 1 133 ? -3.520 -18.008 6.188 1.00 72.56 133 SER A CA 1
ATOM 1003 C C . SER A 1 133 ? -3.527 -19.424 6.754 1.00 72.56 133 SER A C 1
ATOM 1005 O O . SER A 1 133 ? -2.584 -19.812 7.441 1.00 72.56 133 SER A O 1
ATOM 1007 N N . THR A 1 134 ? -4.539 -20.221 6.424 1.00 58.50 134 THR A N 1
ATOM 1008 C CA . THR A 1 134 ? -4.673 -21.624 6.853 1.00 58.50 134 THR A CA 1
ATOM 1009 C C . THR A 1 134 ? -3.739 -22.597 6.132 1.00 58.50 134 THR A C 1
ATOM 1011 O O . THR A 1 134 ? -3.893 -23.806 6.298 1.00 58.50 134 THR A O 1
ATOM 1014 N N . ASN A 1 135 ? -2.736 -22.114 5.392 1.00 46.41 135 ASN A N 1
ATOM 1015 C CA . ASN A 1 135 ? -1.708 -22.972 4.806 1.00 46.41 135 ASN A CA 1
ATOM 1016 C C . ASN A 1 135 ? -0.767 -23.467 5.909 1.00 46.41 135 ASN A C 1
ATOM 1018 O O . ASN A 1 135 ? 0.302 -22.920 6.167 1.00 46.41 135 ASN A O 1
ATOM 1022 N N . SER A 1 136 ? -1.246 -24.495 6.598 1.00 38.00 136 SER A N 1
ATOM 1023 C CA . SER A 1 136 ? -0.432 -25.446 7.325 1.00 38.00 136 SER A CA 1
ATOM 1024 C C . SER A 1 136 ? 0.262 -26.326 6.285 1.00 38.00 136 SER A C 1
ATOM 1026 O O . SER A 1 136 ? -0.441 -26.972 5.509 1.00 38.00 136 SER A O 1
ATOM 1028 N N . LEU A 1 137 ? 1.598 -26.368 6.362 1.00 35.41 137 LEU A N 1
ATOM 1029 C CA . LEU A 1 137 ? 2.540 -27.257 5.656 1.00 35.41 137 LEU A CA 1
ATOM 1030 C C . LEU A 1 137 ? 2.949 -26.841 4.236 1.00 35.41 137 LEU A C 1
ATOM 1032 O O . LEU A 1 137 ? 2.098 -26.819 3.324 1.00 35.41 137 LEU A O 1
#